Protein AF-A0A1B3EDR4-F1 (afdb_monomer_lite)

Structure (mmCIF, N/CA/C/O backbone):
data_AF-A0A1B3EDR4-F1
#
_entry.id   AF-A0A1B3EDR4-F1
#
loop_
_atom_site.group_PDB
_atom_site.id
_atom_site.type_symbol
_atom_site.label_atom_id
_atom_site.label_alt_id
_atom_site.label_comp_id
_atom_site.label_asym_id
_atom_site.label_entity_id
_atom_site.label_seq_id
_atom_site.pdbx_PDB_ins_code
_atom_site.Cartn_x
_atom_site.Cartn_y
_atom_site.Cartn_z
_atom_site.occupancy
_atom_site.B_iso_or_equiv
_atom_site.auth_seq_id
_atom_site.auth_comp_id
_atom_site.auth_asym_id
_atom_site.auth_atom_id
_atom_site.pdbx_PDB_model_num
ATOM 1 N N . MET A 1 1 ? 3.886 -12.703 -23.788 1.00 47.97 1 MET A N 1
ATOM 2 C CA . MET A 1 1 ? 3.818 -11.247 -23.530 1.00 47.97 1 MET A CA 1
ATOM 3 C C . MET A 1 1 ? 5.158 -10.845 -22.929 1.00 47.97 1 MET A C 1
ATOM 5 O O . MET A 1 1 ? 5.610 -11.560 -22.045 1.00 47.97 1 MET A O 1
ATOM 9 N N . ARG A 1 2 ? 5.849 -9.834 -23.466 1.00 50.34 2 ARG A N 1
ATOM 10 C CA . ARG A 1 2 ? 7.185 -9.436 -22.989 1.00 50.34 2 ARG A CA 1
ATOM 11 C C . ARG A 1 2 ? 7.049 -8.424 -21.832 1.00 50.34 2 ARG A C 1
ATOM 13 O O . ARG A 1 2 ? 6.103 -7.638 -21.824 1.00 50.34 2 ARG A O 1
ATOM 20 N N . GLN A 1 3 ? 7.944 -8.493 -20.842 1.00 54.91 3 GLN A N 1
ATOM 21 C CA . GLN A 1 3 ? 7.916 -7.666 -19.619 1.00 54.91 3 GLN A CA 1
ATOM 22 C C . GLN A 1 3 ? 7.980 -6.157 -19.898 1.00 54.91 3 GLN A C 1
ATOM 24 O O . GLN A 1 3 ? 7.394 -5.382 -19.149 1.00 54.91 3 GLN A O 1
ATOM 29 N N . ASP A 1 4 ? 8.615 -5.749 -20.998 1.00 53.84 4 ASP A N 1
ATOM 30 C CA . ASP A 1 4 ? 8.663 -4.367 -21.496 1.00 53.84 4 ASP A CA 1
ATOM 31 C C . ASP A 1 4 ? 7.273 -3.819 -21.870 1.00 53.84 4 ASP A C 1
ATOM 33 O O . ASP A 1 4 ? 6.991 -2.640 -21.659 1.00 53.84 4 ASP A O 1
ATOM 37 N N . VAL A 1 5 ? 6.364 -4.676 -22.346 1.00 50.34 5 VAL A N 1
ATOM 38 C CA . VAL A 1 5 ? 4.979 -4.292 -22.664 1.00 50.34 5 VAL A CA 1
ATOM 39 C C . VAL A 1 5 ? 4.144 -4.111 -21.389 1.00 50.34 5 VAL A C 1
ATOM 41 O O . VAL A 1 5 ? 3.370 -3.163 -21.300 1.00 50.34 5 VAL A O 1
ATOM 44 N N . ALA A 1 6 ? 4.326 -4.964 -20.373 1.00 53.56 6 ALA A N 1
ATOM 45 C CA . ALA A 1 6 ? 3.637 -4.827 -19.081 1.00 53.56 6 ALA A CA 1
ATOM 46 C C . ALA A 1 6 ? 4.149 -3.612 -18.282 1.00 53.56 6 ALA A C 1
ATOM 48 O O . ALA A 1 6 ? 3.363 -2.869 -17.700 1.00 53.56 6 ALA A O 1
ATOM 49 N N . ALA A 1 7 ? 5.460 -3.367 -18.334 1.00 56.12 7 ALA A N 1
ATOM 50 C CA . ALA A 1 7 ? 6.131 -2.190 -17.792 1.00 56.12 7 ALA A CA 1
ATOM 51 C C . ALA A 1 7 ? 5.546 -0.875 -18.346 1.00 56.12 7 ALA A C 1
ATOM 53 O O . ALA A 1 7 ? 5.198 0.023 -17.579 1.00 56.12 7 ALA A O 1
ATOM 54 N N . GLY A 1 8 ? 5.362 -0.781 -19.668 1.00 52.00 8 GLY A N 1
ATOM 55 C CA . GLY A 1 8 ? 4.768 0.394 -20.316 1.00 52.00 8 GLY A CA 1
ATOM 56 C C . GLY A 1 8 ? 3.277 0.606 -20.020 1.00 52.00 8 GLY A C 1
ATOM 57 O O . GLY A 1 8 ? 2.842 1.749 -19.924 1.00 52.00 8 GLY A O 1
ATOM 58 N N . VAL A 1 9 ? 2.504 -0.471 -19.839 1.00 50.19 9 VAL A N 1
ATOM 59 C CA . VAL A 1 9 ? 1.049 -0.414 -19.578 1.00 50.19 9 VAL A CA 1
ATOM 60 C C . VAL A 1 9 ? 0.727 -0.098 -18.110 1.00 50.19 9 VAL A C 1
ATOM 62 O O . VAL A 1 9 ? -0.262 0.572 -17.839 1.00 50.19 9 VAL A O 1
ATOM 65 N N . ILE A 1 10 ? 1.587 -0.512 -17.172 1.00 59.47 10 ILE A N 1
ATOM 66 C CA . ILE A 1 10 ? 1.432 -0.272 -15.722 1.00 59.47 10 ILE A CA 1
ATOM 67 C C . ILE A 1 10 ? 2.182 1.003 -15.272 1.00 59.47 10 ILE A C 1
ATOM 69 O O . ILE A 1 10 ? 1.913 1.549 -14.203 1.00 59.47 10 ILE A O 1
ATOM 73 N N . GLY A 1 11 ? 3.104 1.515 -16.099 1.00 61.00 11 GLY A N 1
ATOM 74 C CA . GLY A 1 11 ? 3.866 2.743 -15.839 1.00 61.00 11 GLY A CA 1
ATOM 75 C C . GLY A 1 11 ? 5.142 2.535 -15.015 1.00 61.00 11 GLY A C 1
ATOM 76 O O . GLY A 1 11 ? 5.547 3.418 -14.262 1.00 61.00 11 GLY A O 1
ATOM 77 N N . VAL A 1 12 ? 5.785 1.370 -15.131 1.00 65.19 12 VAL A N 1
ATOM 78 C CA . VAL A 1 12 ? 6.900 0.948 -14.268 1.00 65.19 12 VAL A CA 1
ATOM 79 C C . VAL A 1 12 ? 8.097 0.520 -15.102 1.00 65.19 12 VAL A C 1
ATOM 81 O O . VAL A 1 12 ? 7.933 -0.176 -16.089 1.00 65.19 12 VAL A O 1
ATOM 84 N N . SER A 1 13 ? 9.318 0.901 -14.721 1.00 68.81 13 SER A N 1
ATOM 85 C CA . SER A 1 13 ? 10.522 0.535 -15.490 1.00 68.81 13 SER A CA 1
ATOM 86 C C . SER A 1 13 ? 10.932 -0.939 -15.317 1.00 68.81 13 SER A C 1
ATOM 88 O O . SER A 1 13 ? 10.786 -1.510 -14.238 1.00 68.81 13 SER A O 1
ATOM 90 N N . GLU A 1 14 ? 11.554 -1.533 -16.337 1.00 71.62 14 GLU A N 1
ATOM 91 C CA . GLU A 1 14 ? 12.131 -2.891 -16.285 1.00 71.62 14 GLU A CA 1
ATOM 92 C C . GLU A 1 14 ? 13.169 -3.049 -15.155 1.00 71.62 14 GLU A C 1
ATOM 94 O O . GLU A 1 14 ? 13.197 -4.054 -14.448 1.00 71.62 14 GLU A O 1
ATOM 99 N N . ASN A 1 15 ? 13.963 -2.003 -14.898 1.00 7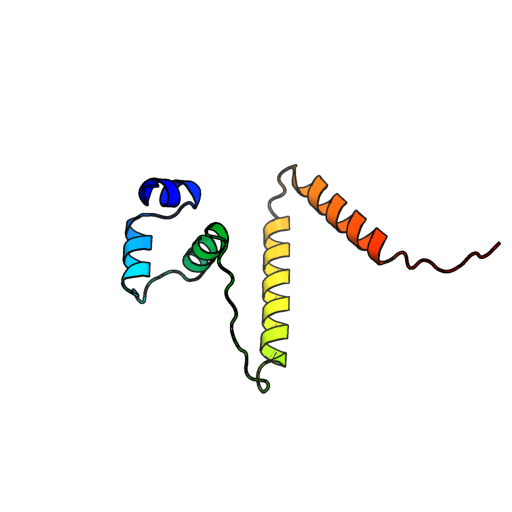1.94 15 ASN A N 1
ATOM 100 C CA . ASN A 1 15 ? 14.933 -1.969 -13.800 1.00 71.94 15 ASN A CA 1
ATOM 101 C C . ASN A 1 15 ? 14.266 -2.064 -12.415 1.00 71.94 15 ASN A C 1
ATOM 103 O O . ASN A 1 15 ? 14.865 -2.566 -11.467 1.00 71.94 15 ASN A O 1
ATOM 107 N N . PHE A 1 16 ? 13.026 -1.585 -12.278 1.00 77.81 16 PHE A N 1
ATOM 108 C CA . PHE A 1 16 ? 12.254 -1.756 -11.050 1.00 77.81 16 PHE A CA 1
ATOM 109 C C . PHE A 1 16 ? 11.772 -3.201 -10.895 1.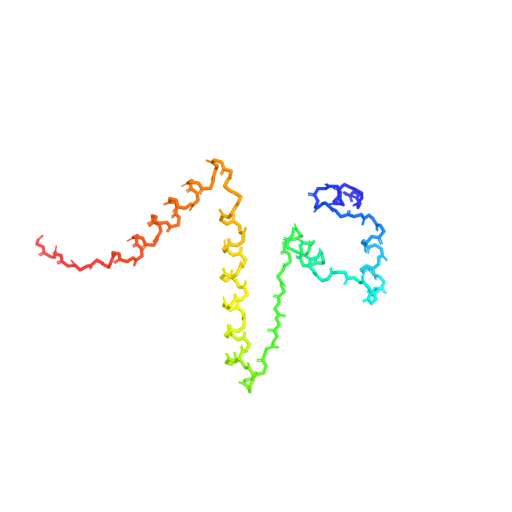00 77.81 16 PHE A C 1
ATOM 111 O O . PHE A 1 16 ? 11.985 -3.784 -9.835 1.00 77.81 16 PHE A O 1
ATOM 118 N N . LEU A 1 17 ? 11.207 -3.809 -11.944 1.00 74.12 17 LEU A N 1
ATOM 119 C CA . LEU A 1 17 ? 10.781 -5.215 -11.902 1.00 74.12 17 LEU A CA 1
ATOM 120 C C . LEU A 1 17 ? 11.957 -6.144 -11.571 1.00 74.12 17 LEU A C 1
ATOM 122 O O . LEU A 1 17 ? 11.852 -6.970 -10.668 1.00 74.12 17 LEU A O 1
ATOM 126 N N . GLY A 1 18 ? 13.127 -5.908 -12.172 1.00 79.25 18 GLY A N 1
ATOM 127 C CA . GLY A 1 18 ? 14.347 -6.654 -11.853 1.00 79.25 18 GLY A CA 1
ATOM 128 C C . GLY A 1 18 ? 14.891 -6.433 -10.431 1.00 79.25 18 GLY A C 1
ATOM 129 O O . GLY A 1 18 ? 15.716 -7.224 -9.969 1.00 79.25 18 GLY A O 1
ATOM 130 N N . LYS A 1 19 ? 14.471 -5.376 -9.719 1.00 80.69 19 LYS A N 1
ATOM 131 C CA . LYS A 1 19 ? 14.755 -5.192 -8.282 1.00 80.69 19 LYS A CA 1
ATOM 132 C C . LYS A 1 19 ? 13.740 -5.924 -7.410 1.00 80.69 19 LYS A C 1
ATOM 134 O O . LYS A 1 19 ? 14.141 -6.508 -6.408 1.00 80.69 19 LYS A O 1
ATOM 139 N N . VAL A 1 20 ? 12.466 -5.919 -7.799 1.00 79.56 20 VAL A N 1
ATOM 140 C CA . VAL A 1 20 ? 11.399 -6.663 -7.112 1.00 79.56 20 VAL A CA 1
ATOM 141 C C . VAL A 1 20 ? 11.689 -8.164 -7.138 1.00 79.56 20 VAL A C 1
ATOM 143 O O . VAL A 1 20 ? 11.686 -8.795 -6.087 1.00 79.56 20 VAL A O 1
ATOM 146 N N . GLU A 1 21 ? 12.036 -8.720 -8.302 1.00 78.81 21 GLU A N 1
ATOM 147 C CA . GLU A 1 21 ? 12.334 -10.154 -8.467 1.00 78.81 21 GLU A CA 1
ATOM 148 C C . GLU A 1 21 ? 13.527 -10.632 -7.625 1.00 78.81 21 GLU A C 1
ATOM 150 O O . GLU A 1 21 ? 13.582 -11.790 -7.220 1.00 78.81 21 GLU A O 1
ATOM 155 N N . ARG A 1 22 ? 14.482 -9.740 -7.340 1.00 83.06 22 ARG A N 1
ATOM 156 C CA . ARG A 1 22 ? 15.671 -10.036 -6.525 1.00 83.06 22 ARG A CA 1
ATOM 157 C C . ARG A 1 22 ? 15.491 -9.717 -5.038 1.00 83.06 22 ARG A C 1
ATOM 159 O O . ARG A 1 22 ? 16.439 -9.890 -4.280 1.00 83.06 22 ARG A O 1
ATOM 166 N N . GLY A 1 23 ? 14.321 -9.224 -4.623 1.00 75.50 23 GLY A N 1
ATOM 167 C CA . GLY A 1 23 ? 14.056 -8.840 -3.234 1.00 75.50 23 GLY A CA 1
ATOM 168 C C . GLY A 1 23 ? 14.818 -7.593 -2.772 1.00 75.50 23 GLY A C 1
ATOM 169 O O . GLY A 1 23 ? 15.2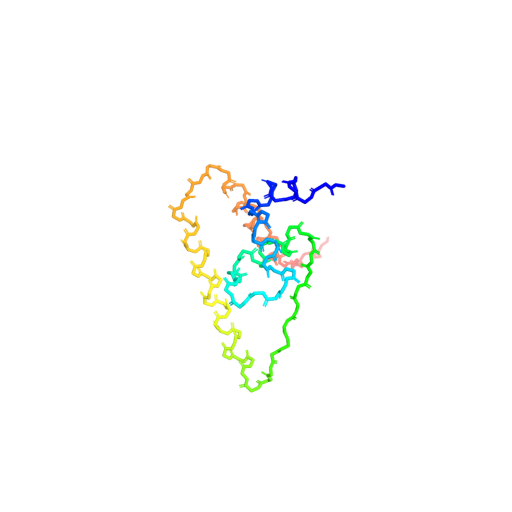24 -7.512 -1.618 1.00 75.50 23 GLY A O 1
ATOM 170 N N . GLY A 1 24 ? 15.060 -6.625 -3.661 1.00 79.50 24 GLY A N 1
ATOM 171 C CA . GLY A 1 24 ? 15.802 -5.412 -3.317 1.00 79.50 24 GLY A CA 1
ATOM 172 C C . GLY A 1 24 ? 15.123 -4.582 -2.218 1.00 79.50 24 GLY A C 1
ATOM 173 O O . GLY A 1 24 ? 13.964 -4.199 -2.343 1.00 79.50 24 GLY A O 1
ATOM 174 N N . GLU A 1 25 ? 15.874 -4.212 -1.181 1.00 73.56 25 GLU A N 1
ATOM 175 C CA . GLU A 1 25 ? 15.371 -3.483 0.001 1.00 73.56 25 GLU A CA 1
ATOM 176 C C . GLU A 1 25 ? 14.860 -2.059 -0.302 1.00 73.56 25 GLU A C 1
ATOM 178 O O . GLU A 1 25 ? 14.137 -1.460 0.489 1.00 73.56 25 GLU A O 1
ATOM 183 N N . THR A 1 26 ? 15.220 -1.503 -1.463 1.00 78.56 26 THR A N 1
ATOM 184 C CA . THR A 1 26 ? 14.884 -0.126 -1.879 1.00 78.56 26 THR A CA 1
ATOM 185 C C . THR A 1 26 ? 13.641 -0.038 -2.768 1.00 78.56 26 THR A C 1
ATOM 187 O O . THR A 1 26 ? 13.385 0.995 -3.393 1.00 78.56 26 THR A O 1
ATOM 190 N N . VAL A 1 27 ? 12.869 -1.120 -2.869 1.00 81.56 27 VAL A N 1
ATOM 191 C CA . VAL A 1 27 ? 11.630 -1.138 -3.649 1.00 81.56 27 VAL A CA 1
ATOM 192 C C . VAL A 1 27 ? 10.596 -0.216 -2.999 1.00 81.56 27 VAL A C 1
ATOM 194 O O . VAL A 1 27 ? 10.261 -0.339 -1.823 1.00 81.56 27 VAL A O 1
ATOM 197 N N . GLN A 1 28 ? 10.057 0.715 -3.787 1.00 81.50 28 GLN A N 1
ATOM 198 C CA . GLN A 1 28 ? 8.940 1.544 -3.347 1.00 81.50 28 GLN A CA 1
ATOM 199 C C . GLN A 1 28 ? 7.668 0.698 -3.252 1.00 81.50 28 GLN A C 1
ATOM 201 O O . GLN A 1 28 ? 7.115 0.271 -4.266 1.00 81.50 28 GLN A O 1
ATOM 206 N N . TRP A 1 29 ? 7.177 0.513 -2.028 1.00 81.19 29 TRP A N 1
ATOM 207 C CA . TRP A 1 29 ? 5.972 -0.262 -1.729 1.00 81.19 29 TRP A CA 1
ATOM 208 C C . TRP A 1 29 ? 4.731 0.204 -2.494 1.00 81.19 29 TRP A C 1
ATOM 210 O O . TRP A 1 29 ? 3.962 -0.627 -2.963 1.00 81.19 29 TRP A O 1
ATOM 220 N N . GLY A 1 30 ? 4.558 1.517 -2.685 1.00 81.12 30 GLY A N 1
ATOM 221 C CA . GLY A 1 30 ? 3.427 2.048 -3.455 1.00 81.12 30 GLY A CA 1
ATOM 222 C C . GLY A 1 30 ? 3.401 1.532 -4.896 1.00 81.12 30 GLY A C 1
ATOM 223 O O . GLY A 1 30 ? 2.359 1.104 -5.384 1.00 81.12 30 GLY A O 1
ATOM 224 N N . LEU A 1 31 ? 4.566 1.489 -5.545 1.00 79.31 31 LEU A N 1
ATOM 225 C CA . LEU A 1 31 ? 4.705 1.016 -6.920 1.00 79.31 31 LEU A CA 1
ATOM 226 C C . LEU A 1 31 ? 4.591 -0.509 -7.013 1.00 79.31 31 LEU A C 1
ATOM 228 O O . LEU A 1 31 ? 4.000 -1.033 -7.952 1.00 79.31 31 LEU A O 1
ATOM 232 N N . LEU A 1 32 ? 5.094 -1.223 -6.004 1.00 82.50 32 LEU A N 1
ATOM 233 C CA . LEU A 1 32 ? 4.917 -2.668 -5.880 1.00 82.50 32 LEU A CA 1
ATOM 234 C C . LEU A 1 32 ? 3.430 -3.038 -5.787 1.00 82.50 32 LEU A C 1
ATOM 236 O O . LEU A 1 32 ? 2.958 -3.870 -6.557 1.00 82.50 32 LEU A O 1
ATOM 240 N N . PHE A 1 33 ? 2.675 -2.392 -4.895 1.00 83.38 33 PHE A N 1
ATOM 241 C CA . PHE A 1 33 ? 1.248 -2.670 -4.741 1.00 83.38 33 PHE A CA 1
ATOM 242 C C . PHE A 1 33 ? 0.427 -2.258 -5.965 1.00 83.38 33 PHE A C 1
ATOM 244 O O . PHE A 1 33 ? -0.563 -2.918 -6.272 1.00 83.38 33 PHE A O 1
ATOM 251 N N . GLN A 1 34 ? 0.827 -1.213 -6.693 1.00 80.56 34 GLN A N 1
ATOM 252 C CA . GLN A 1 34 ? 0.216 -0.877 -7.980 1.00 80.56 34 GLN A CA 1
ATOM 253 C C . GLN A 1 34 ? 0.412 -2.007 -9.001 1.00 80.56 34 GLN A C 1
ATOM 255 O O . GLN A 1 34 ? -0.562 -2.471 -9.585 1.00 80.56 34 GLN A O 1
ATOM 260 N N . VAL A 1 35 ? 1.639 -2.519 -9.157 1.00 80.69 35 VAL A N 1
ATOM 261 C CA . VAL A 1 35 ? 1.917 -3.660 -10.050 1.00 80.69 35 VAL A CA 1
ATOM 262 C C . VAL A 1 35 ? 1.094 -4.883 -9.665 1.00 80.69 35 VAL A C 1
ATOM 264 O O . VAL A 1 35 ? 0.501 -5.525 -10.528 1.00 80.69 35 VAL A O 1
ATOM 267 N N . MET A 1 36 ? 1.033 -5.210 -8.374 1.00 83.25 36 MET A N 1
ATOM 268 C CA . MET A 1 36 ? 0.266 -6.364 -7.905 1.00 83.25 36 MET A CA 1
ATOM 269 C C . MET A 1 36 ? -1.227 -6.234 -8.233 1.00 83.25 36 MET A C 1
ATOM 271 O O . MET A 1 36 ? -1.835 -7.215 -8.656 1.00 83.25 36 MET A O 1
ATOM 275 N N . GLN A 1 37 ? -1.802 -5.035 -8.098 1.00 81.56 37 GLN A N 1
ATOM 276 C CA . GLN A 1 37 ? -3.200 -4.770 -8.453 1.00 81.56 37 GLN A CA 1
ATOM 277 C C . GLN A 1 37 ? -3.458 -4.922 -9.957 1.00 81.56 37 GLN A C 1
ATOM 279 O O . GLN A 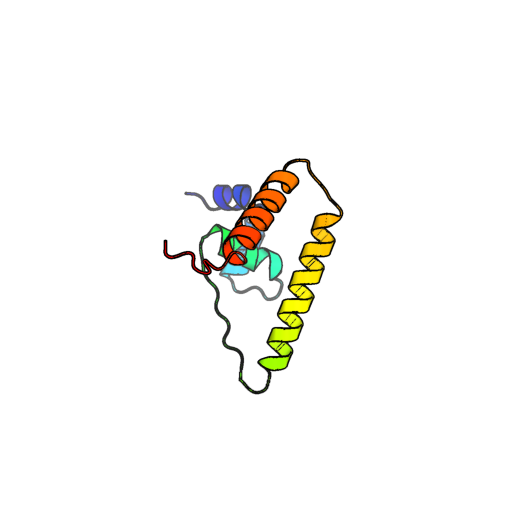1 37 ? -4.414 -5.596 -10.330 1.00 81.56 37 GLN A O 1
ATOM 284 N N . GLU A 1 38 ? -2.591 -4.377 -10.814 1.00 80.12 38 GLU A N 1
ATOM 285 C CA . GLU A 1 38 ? -2.727 -4.498 -12.277 1.00 80.12 38 GLU A CA 1
ATOM 286 C C . GLU A 1 38 ? -2.580 -5.945 -12.772 1.00 80.12 38 GLU A C 1
ATOM 288 O O . GLU A 1 38 ? -3.172 -6.340 -13.775 1.00 80.12 38 GLU A O 1
ATOM 293 N N . LEU A 1 39 ? -1.836 -6.778 -12.041 1.00 82.69 39 LEU A N 1
ATOM 294 C CA . LEU A 1 39 ? -1.749 -8.219 -12.295 1.00 82.69 39 LEU A CA 1
ATOM 295 C C . LEU A 1 39 ? -2.962 -9.006 -11.767 1.00 82.69 39 LEU A C 1
ATOM 297 O O . LEU A 1 39 ? -3.029 -10.222 -11.949 1.00 82.69 39 LEU A O 1
ATOM 301 N N . GLY A 1 40 ? -3.910 -8.345 -11.099 1.00 81.31 40 GLY A N 1
ATOM 302 C CA . GLY A 1 40 ? -5.076 -8.982 -10.487 1.00 81.31 40 GLY A CA 1
ATOM 303 C C . GLY A 1 40 ? -4.754 -9.774 -9.217 1.00 81.31 40 GLY A C 1
ATOM 304 O O . GLY A 1 40 ? -5.541 -10.633 -8.811 1.00 81.31 40 GLY A O 1
ATOM 305 N N . LEU A 1 41 ? -3.607 -9.516 -8.581 1.00 85.06 41 LEU A N 1
ATOM 306 C CA . LEU A 1 41 ? -3.210 -10.179 -7.342 1.00 85.06 41 LEU A CA 1
ATOM 307 C C . LEU A 1 41 ? -3.914 -9.541 -6.142 1.00 85.06 41 LEU A C 1
ATOM 309 O O . LEU A 1 41 ? -4.001 -8.320 -6.014 1.00 85.06 41 LEU A O 1
ATOM 313 N N . LYS A 1 42 ? -4.374 -10.386 -5.217 1.00 85.00 42 LYS A N 1
ATOM 314 C CA . LYS A 1 42 ? -4.934 -9.960 -3.931 1.00 85.00 42 LYS A CA 1
ATOM 315 C C . LYS A 1 42 ? -3.895 -10.159 -2.839 1.00 85.00 42 LYS A C 1
ATOM 317 O O . LYS A 1 42 ? -3.360 -11.255 -2.695 1.00 85.00 42 LYS A O 1
ATOM 322 N N . VAL A 1 43 ? -3.638 -9.110 -2.063 1.00 84.19 43 VAL A N 1
ATOM 323 C CA . VAL A 1 43 ? -2.736 -9.152 -0.908 1.00 84.19 43 VAL A CA 1
ATOM 324 C C . VAL A 1 43 ? -3.568 -9.075 0.360 1.00 84.19 43 VAL A C 1
ATOM 326 O O . VAL A 1 43 ? -4.337 -8.134 0.542 1.00 84.19 43 VAL A O 1
ATOM 329 N N . SER A 1 44 ? -3.409 -10.064 1.231 1.00 86.12 44 SER A N 1
ATOM 330 C CA . SER A 1 44 ? -3.970 -10.064 2.580 1.00 86.12 44 SER A CA 1
ATOM 331 C C . SER A 1 44 ? -2.840 -9.970 3.593 1.00 86.12 44 SER A C 1
ATOM 333 O O . SER A 1 44 ? -1.830 -10.659 3.456 1.00 86.12 44 SER A O 1
ATOM 335 N N . VAL A 1 45 ? -3.026 -9.140 4.612 1.00 86.94 45 VAL A N 1
ATOM 336 C CA . VAL A 1 45 ? -2.109 -9.030 5.746 1.00 86.94 45 VAL A CA 1
ATOM 337 C C . VAL A 1 45 ? -2.887 -9.405 6.991 1.00 86.94 45 VAL A C 1
ATOM 339 O O . VAL A 1 45 ? -3.976 -8.880 7.224 1.00 86.94 45 VAL A O 1
ATOM 342 N N . GLU A 1 46 ? -2.338 -10.334 7.758 1.00 90.62 46 GLU A N 1
ATOM 343 C CA . GLU A 1 46 ? -2.887 -10.700 9.053 1.00 90.62 46 GLU A CA 1
ATOM 344 C C . GLU A 1 46 ? -2.475 -9.650 10.084 1.00 90.62 46 GLU A C 1
ATOM 346 O O . GLU A 1 46 ? -1.315 -9.235 10.144 1.00 90.62 46 GLU A O 1
ATOM 351 N N . VAL A 1 47 ? -3.450 -9.181 10.856 1.00 91.38 47 VAL A N 1
ATOM 352 C CA . VAL A 1 47 ? -3.248 -8.154 11.874 1.00 91.38 47 VAL A CA 1
ATOM 353 C C . VAL A 1 47 ? -3.579 -8.776 13.228 1.00 91.38 47 VAL A C 1
ATOM 355 O O . VAL A 1 47 ? -4.711 -9.227 13.393 1.00 91.38 47 VAL A O 1
ATOM 358 N N . PRO A 1 48 ? -2.634 -8.794 14.183 1.00 92.50 48 PRO A N 1
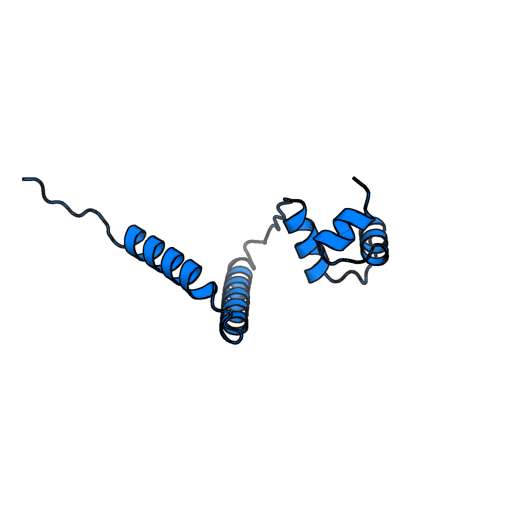ATOM 359 C CA . PRO A 1 48 ? -2.888 -9.278 15.535 1.00 92.50 48 PRO A CA 1
ATOM 360 C C . PRO A 1 48 ? -3.999 -8.490 16.240 1.00 92.50 48 PRO A C 1
ATOM 362 O O . PRO A 1 48 ? -4.111 -7.268 16.076 1.00 92.50 48 PRO A O 1
ATOM 365 N N . ASP A 1 49 ? -4.798 -9.182 17.052 1.00 91.88 49 ASP A N 1
ATOM 366 C CA . ASP A 1 49 ? -5.971 -8.612 17.724 1.00 91.88 49 ASP A CA 1
ATOM 367 C C . ASP A 1 49 ? -5.607 -7.443 18.652 1.00 91.88 49 ASP A C 1
ATOM 369 O O . ASP A 1 49 ? -6.376 -6.488 18.780 1.00 91.88 49 ASP A O 1
ATOM 373 N N . GLU A 1 50 ? -4.407 -7.463 19.241 1.00 94.25 50 GLU A N 1
ATOM 374 C CA . GLU A 1 50 ? -3.926 -6.432 20.167 1.00 94.25 50 GLU A CA 1
ATOM 375 C C . GLU A 1 50 ? -3.812 -5.059 19.494 1.00 94.25 50 GLU A C 1
ATOM 377 O O . GLU A 1 50 ? -3.984 -4.028 20.146 1.00 94.25 50 GLU A O 1
ATOM 382 N N . ILE A 1 51 ? -3.543 -5.043 18.185 1.00 93.38 51 ILE A N 1
ATOM 383 C CA . ILE A 1 51 ? -3.356 -3.820 17.395 1.00 93.38 51 ILE A CA 1
ATOM 384 C C . ILE A 1 51 ? -4.466 -3.602 16.362 1.00 93.38 51 ILE A C 1
ATOM 386 O O . ILE A 1 51 ? -4.500 -2.552 15.718 1.00 93.38 51 ILE A O 1
ATOM 390 N N . ALA A 1 52 ? -5.393 -4.550 16.200 1.00 89.25 52 ALA A N 1
ATOM 391 C CA . ALA A 1 52 ? -6.425 -4.513 15.165 1.00 89.25 52 ALA A CA 1
ATOM 392 C C . ALA A 1 52 ? -7.280 -3.235 15.221 1.00 89.25 52 ALA A C 1
ATOM 394 O O . ALA A 1 52 ? -7.596 -2.642 14.185 1.00 89.25 52 ALA A O 1
ATOM 395 N N . GLY A 1 53 ? -7.615 -2.768 16.430 1.00 90.12 53 GLY A N 1
ATOM 396 C CA . GLY A 1 53 ? -8.371 -1.530 16.629 1.00 90.12 53 GLY A CA 1
ATOM 397 C C . GLY A 1 53 ? -7.628 -0.288 16.125 1.00 90.12 53 GLY A C 1
ATOM 398 O O . GLY A 1 53 ? -8.203 0.534 15.404 1.00 90.12 53 GLY A O 1
ATOM 399 N N . GLU A 1 54 ? -6.341 -0.171 16.455 1.00 90.88 54 GLU A N 1
ATOM 400 C CA . GLU A 1 54 ? -5.501 0.944 16.014 1.00 90.88 54 GLU A CA 1
ATOM 401 C C . GLU A 1 54 ? -5.238 0.879 14.506 1.00 90.88 54 GLU A C 1
ATOM 403 O O . GLU A 1 54 ? -5.425 1.875 13.802 1.00 90.88 54 GLU A O 1
ATOM 408 N N . ALA A 1 55 ? -4.891 -0.302 13.991 1.00 88.25 55 ALA A N 1
ATOM 409 C CA . ALA A 1 55 ? -4.663 -0.535 12.570 1.00 88.25 55 ALA A CA 1
ATOM 410 C C . ALA A 1 55 ? -5.893 -0.146 11.737 1.00 88.25 55 ALA A C 1
ATOM 412 O O . ALA A 1 55 ? -5.778 0.597 10.760 1.00 88.25 55 ALA A O 1
ATOM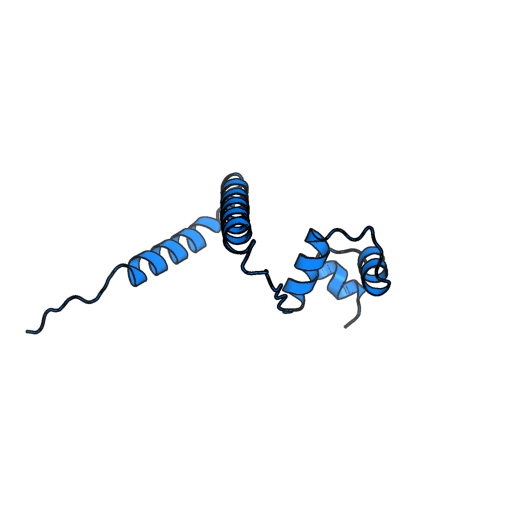 413 N N . LYS A 1 56 ? -7.096 -0.553 12.165 1.00 88.75 56 LYS A N 1
ATOM 414 C CA . LYS A 1 56 ? -8.354 -0.183 11.503 1.00 88.75 56 LYS A CA 1
ATOM 415 C C . LYS A 1 56 ? -8.558 1.332 11.473 1.00 88.75 56 LYS A C 1
ATOM 417 O O . LYS A 1 56 ? -8.910 1.885 10.430 1.00 88.75 56 LYS A O 1
ATOM 422 N N . ALA A 1 57 ? -8.318 2.016 12.591 1.00 89.81 57 ALA A N 1
ATOM 423 C CA . ALA A 1 57 ? -8.446 3.468 12.659 1.00 89.81 57 ALA A CA 1
ATOM 424 C C . ALA A 1 57 ? -7.444 4.178 11.731 1.00 89.81 57 ALA A C 1
ATOM 426 O O . ALA A 1 57 ? -7.809 5.149 11.062 1.00 89.81 57 ALA A O 1
ATOM 427 N N . GLN A 1 58 ? -6.202 3.693 11.653 1.00 87.81 58 GLN A N 1
ATOM 428 C CA . GLN A 1 58 ? -5.186 4.243 10.753 1.00 87.81 58 GLN A CA 1
ATOM 429 C C . GLN A 1 58 ? -5.543 4.027 9.276 1.00 87.81 58 GLN A C 1
ATOM 431 O O . GLN A 1 58 ? -5.422 4.967 8.489 1.00 87.81 58 GLN A O 1
ATOM 436 N N . ILE A 1 59 ? -6.057 2.847 8.910 1.00 88.75 59 ILE A N 1
ATOM 437 C CA . ILE A 1 59 ? -6.514 2.543 7.544 1.00 88.75 59 ILE A CA 1
ATOM 438 C C . ILE A 1 59 ? -7.624 3.510 7.118 1.00 88.75 59 ILE A C 1
ATOM 440 O O . ILE A 1 59 ? -7.524 4.130 6.060 1.00 88.75 59 ILE A O 1
ATOM 444 N N . VAL A 1 60 ? -8.646 3.711 7.960 1.00 87.94 60 VAL A N 1
ATOM 445 C CA . VAL A 1 60 ? -9.755 4.638 7.664 1.00 87.94 60 VAL A CA 1
ATOM 446 C C . VAL A 1 60 ? -9.246 6.072 7.483 1.00 87.94 60 VAL A C 1
ATOM 448 O O . VAL A 1 60 ? -9.637 6.761 6.540 1.00 87.94 60 VAL A O 1
ATOM 451 N N . ARG A 1 61 ? -8.330 6.527 8.349 1.00 89.00 61 ARG A N 1
ATOM 452 C CA . ARG A 1 61 ? -7.724 7.866 8.235 1.00 89.00 61 ARG A CA 1
ATOM 453 C C . ARG A 1 61 ? -6.929 8.027 6.940 1.00 89.00 61 ARG A C 1
ATOM 455 O O . ARG A 1 61 ? -7.057 9.056 6.276 1.00 89.00 61 ARG A O 1
ATOM 462 N N . ALA A 1 62 ? -6.115 7.034 6.586 1.00 84.12 62 ALA A N 1
ATOM 463 C CA . ALA A 1 62 ? -5.316 7.053 5.365 1.00 84.12 62 ALA A CA 1
ATOM 464 C C . ALA A 1 62 ? -6.204 7.090 4.112 1.00 84.12 62 ALA A C 1
ATOM 466 O O . ALA A 1 62 ? -5.946 7.881 3.203 1.00 84.12 62 ALA A O 1
ATOM 467 N N . PHE A 1 63 ? -7.287 6.309 4.104 1.00 81.56 63 PHE A N 1
ATOM 468 C CA . PHE A 1 63 ? -8.236 6.261 2.995 1.00 81.56 63 PHE A CA 1
ATOM 469 C C . PHE A 1 63 ? -8.953 7.604 2.791 1.00 81.56 63 PHE A C 1
ATOM 471 O O . PHE A 1 63 ? -8.948 8.156 1.690 1.00 81.56 63 PHE A O 1
ATOM 478 N N . ASN A 1 64 ? -9.473 8.200 3.869 1.00 80.94 64 ASN A N 1
ATOM 479 C CA . ASN A 1 64 ? -10.148 9.500 3.808 1.00 80.94 64 ASN A CA 1
ATOM 480 C C . ASN A 1 64 ? -9.205 10.629 3.358 1.00 80.94 64 ASN A C 1
ATOM 482 O O . ASN A 1 64 ? -9.612 11.531 2.625 1.00 80.94 64 ASN A O 1
ATOM 486 N N . LYS A 1 65 ? -7.925 10.571 3.751 1.00 81.00 65 LYS A N 1
ATOM 487 C CA . LYS A 1 65 ? -6.902 11.522 3.292 1.00 81.00 65 LYS A CA 1
ATOM 488 C C . LYS A 1 65 ? -6.642 11.403 1.786 1.00 81.00 65 LYS A C 1
ATOM 490 O O . LYS A 1 65 ? -6.497 12.426 1.120 1.00 81.00 65 LYS A O 1
ATOM 495 N N . ALA A 1 66 ? -6.583 10.182 1.253 1.00 73.56 66 ALA A N 1
ATOM 496 C CA . ALA A 1 66 ? -6.391 9.948 -0.178 1.00 73.56 66 ALA A CA 1
ATOM 497 C C . ALA A 1 66 ? -7.593 10.439 -1.006 1.00 73.56 66 ALA A C 1
ATOM 499 O O . ALA A 1 66 ? -7.399 11.105 -2.023 1.00 73.56 66 ALA A O 1
ATOM 500 N N . ALA A 1 67 ? -8.821 10.203 -0.530 1.00 68.69 67 ALA A N 1
ATOM 501 C CA . ALA A 1 67 ? -10.040 10.710 -1.163 1.00 68.69 67 ALA A CA 1
ATOM 502 C C . ALA A 1 67 ? -10.073 12.251 -1.210 1.00 68.69 67 ALA A C 1
ATOM 504 O O . ALA A 1 67 ? -10.341 12.842 -2.257 1.00 68.69 67 ALA A O 1
ATOM 505 N N . ALA A 1 68 ? -9.700 12.916 -0.111 1.00 70.31 68 ALA A N 1
ATOM 506 C CA . ALA A 1 68 ? -9.616 14.376 -0.062 1.00 70.31 68 ALA A CA 1
ATOM 507 C C . ALA A 1 68 ? -8.535 14.950 -1.001 1.00 70.31 68 ALA A C 1
ATOM 509 O O . ALA A 1 68 ? -8.729 16.005 -1.601 1.00 70.31 68 ALA A O 1
ATOM 510 N N . ALA A 1 69 ? -7.407 14.251 -1.171 1.00 64.31 69 ALA A N 1
ATOM 511 C CA . ALA A 1 69 ? -6.345 14.662 -2.091 1.00 64.31 69 ALA A CA 1
ATOM 512 C C . ALA A 1 69 ? -6.738 14.506 -3.574 1.00 64.31 69 ALA A C 1
ATOM 514 O O . ALA A 1 69 ? -6.279 15.287 -4.409 1.00 64.31 69 ALA A O 1
ATOM 515 N N . HIS A 1 70 ? -7.595 13.532 -3.902 1.00 50.44 70 HIS A N 1
ATOM 516 C CA . HIS A 1 70 ? -8.109 13.322 -5.260 1.00 50.44 70 HIS A CA 1
ATOM 517 C C . HIS A 1 70 ? -9.248 14.276 -5.649 1.00 50.44 70 HIS A C 1
ATOM 519 O O . HIS A 1 70 ? -9.368 14.611 -6.824 1.00 50.44 70 HIS A O 1
ATOM 525 N N . SER A 1 71 ? -10.016 14.795 -4.686 1.00 52.34 71 SER A N 1
ATOM 526 C CA . SER A 1 71 ? -11.041 15.828 -4.923 1.00 52.34 71 SER A CA 1
ATOM 527 C C . SER A 1 71 ? -10.457 17.170 -5.413 1.00 52.34 71 SER A C 1
ATOM 529 O O . SER A 1 71 ? -11.107 17.898 -6.159 1.00 52.34 71 SER A O 1
ATOM 531 N N . GLY A 1 72 ? -9.198 17.482 -5.077 1.00 47.56 72 GLY A N 1
ATOM 532 C CA . GLY A 1 72 ? -8.516 18.717 -5.498 1.00 47.56 72 GLY A CA 1
ATOM 533 C C . GLY A 1 72 ? -8.057 18.771 -6.965 1.00 47.56 72 GLY A C 1
ATOM 534 O O . GLY A 1 72 ? -7.546 19.801 -7.400 1.00 47.56 72 GLY A O 1
ATOM 535 N N . LYS A 1 73 ? -8.213 17.686 -7.736 1.00 49.19 73 LYS A N 1
ATOM 536 C CA . LYS A 1 73 ? -7.950 17.629 -9.185 1.00 49.19 73 LYS A CA 1
ATOM 537 C C . LYS A 1 73 ? -9.188 17.079 -9.896 1.00 49.19 73 LYS A C 1
ATOM 539 O O . LYS A 1 73 ? -9.192 15.936 -10.343 1.00 49.19 73 LYS A O 1
ATOM 544 N N . SER A 1 74 ? -10.248 17.877 -9.983 1.00 42.16 74 SER A N 1
ATOM 545 C CA . SER A 1 74 ? -11.432 17.526 -10.767 1.00 42.16 74 SER A CA 1
ATOM 546 C C . SER A 1 74 ? -11.095 17.474 -12.264 1.00 42.16 74 SER A C 1
ATOM 548 O O . SER A 1 74 ? -10.690 18.464 -12.871 1.00 42.16 74 SER A O 1
ATOM 550 N N . ASN A 1 75 ? -11.258 16.292 -12.861 1.00 48.53 75 ASN A N 1
ATOM 551 C CA . ASN A 1 75 ? -11.392 16.107 -14.305 1.00 48.53 75 ASN A CA 1
ATOM 552 C C . ASN A 1 75 ? -12.877 15.779 -14.575 1.00 48.53 75 ASN A C 1
ATOM 554 O O . ASN A 1 75 ? -13.447 15.031 -13.780 1.00 48.53 75 ASN A O 1
ATOM 558 N N . PRO A 1 76 ? -13.516 16.257 -15.663 1.00 44.44 76 PRO A N 1
ATOM 559 C CA . PRO A 1 76 ? -14.981 16.247 -15.838 1.00 44.44 76 PRO A CA 1
ATOM 560 C C . PRO A 1 76 ? -15.677 14.871 -15.869 1.00 44.44 76 PRO A C 1
ATOM 562 O O . PRO A 1 76 ? -16.886 14.810 -16.051 1.00 44.44 76 PRO A O 1
ATOM 565 N N . GLY A 1 77 ? -14.935 13.767 -15.730 1.00 51.00 77 GLY A N 1
ATOM 566 C CA . GLY A 1 77 ? -15.470 12.404 -15.655 1.00 51.00 77 GLY A CA 1
ATOM 567 C C . GLY A 1 77 ? -15.712 11.878 -14.233 1.00 51.00 77 GLY A C 1
ATOM 568 O O . GLY A 1 77 ? -16.265 10.791 -14.097 1.00 51.00 77 GLY A O 1
ATOM 569 N N . SER A 1 78 ? -15.313 12.604 -13.176 1.00 56.81 78 SER A N 1
ATOM 570 C CA . SER A 1 78 ? -15.596 12.202 -11.783 1.00 56.81 78 SER A CA 1
ATOM 571 C C . SER A 1 78 ? -17.072 12.359 -11.412 1.00 56.81 78 SER A C 1
ATOM 573 O O . SER A 1 78 ? -17.574 11.583 -10.604 1.00 56.81 78 SER A O 1
ATOM 575 N N . ASP A 1 79 ? -17.782 13.280 -12.074 1.00 57.09 79 ASP A N 1
ATOM 576 C CA . ASP A 1 79 ? -19.211 13.530 -11.855 1.00 57.09 79 ASP A CA 1
ATOM 577 C C . ASP A 1 79 ? -20.072 12.275 -12.068 1.00 57.09 79 ASP A C 1
ATOM 579 O O . ASP A 1 79 ? -21.076 12.098 -11.381 1.00 57.09 79 ASP A O 1
ATOM 583 N N . ASP A 1 80 ? -19.695 11.381 -12.989 1.00 56.91 80 ASP A N 1
ATOM 584 C CA . ASP A 1 80 ? -20.452 10.150 -13.250 1.00 56.91 80 ASP A CA 1
ATOM 585 C C . ASP A 1 80 ? -20.207 9.068 -12.193 1.00 56.91 80 ASP A C 1
ATOM 587 O O . ASP A 1 80 ? -21.139 8.356 -11.819 1.00 56.91 80 ASP A O 1
ATOM 591 N N . LEU A 1 81 ? -18.989 8.966 -11.654 1.00 60.75 81 LEU A N 1
ATOM 592 C CA . LEU A 1 81 ? -18.690 8.026 -10.569 1.00 60.75 81 LEU A CA 1
ATOM 593 C C . LEU A 1 81 ? -19.281 8.500 -9.242 1.00 60.75 81 LEU A C 1
ATOM 595 O O . LEU A 1 81 ? -19.828 7.683 -8.503 1.00 60.75 81 LEU A O 1
ATOM 599 N N . ASP A 1 82 ? -19.260 9.807 -8.982 1.00 67.94 82 ASP A N 1
ATOM 600 C CA . ASP A 1 82 ? -19.904 10.399 -7.809 1.00 67.94 82 ASP A CA 1
ATOM 601 C C . ASP A 1 82 ? -21.432 10.248 -7.883 1.00 67.94 82 ASP A C 1
ATOM 603 O O . ASP A 1 82 ? -22.078 9.913 -6.888 1.00 67.94 82 ASP A O 1
ATOM 607 N N . ARG A 1 83 ? -22.028 10.380 -9.078 1.00 63.44 83 ARG A N 1
ATOM 608 C CA . ARG A 1 83 ? -23.451 10.068 -9.305 1.00 63.44 83 ARG A CA 1
ATOM 609 C C . ARG A 1 83 ? -23.768 8.589 -9.115 1.00 63.44 83 ARG A C 1
ATOM 611 O O . ARG A 1 83 ? -24.825 8.279 -8.569 1.00 63.44 83 ARG A O 1
ATOM 618 N N . LEU A 1 84 ? -22.889 7.685 -9.549 1.00 65.50 84 LEU A N 1
ATOM 619 C CA . LEU A 1 84 ? -23.070 6.242 -9.373 1.00 65.50 84 LEU A CA 1
ATOM 620 C C . LEU A 1 84 ? -22.956 5.832 -7.902 1.00 65.50 84 LEU A C 1
ATOM 622 O O . LEU A 1 84 ? -23.807 5.091 -7.418 1.00 65.50 84 LEU A O 1
ATOM 626 N N . LEU A 1 85 ? -21.970 6.355 -7.172 1.00 67.69 85 LEU A N 1
ATOM 627 C CA . LEU A 1 85 ? -21.830 6.141 -5.730 1.00 67.69 85 LEU A CA 1
ATOM 628 C C . LEU A 1 85 ? -23.036 6.693 -4.965 1.00 67.69 85 LEU A C 1
ATOM 630 O O . LEU A 1 85 ? -23.607 5.978 -4.145 1.00 67.69 85 LEU A O 1
ATOM 634 N N . PHE A 1 86 ? -23.501 7.897 -5.309 1.00 72.75 86 PHE A N 1
ATOM 635 C CA . PHE A 1 86 ? -24.708 8.480 -4.723 1.00 72.75 86 PHE A CA 1
ATOM 636 C C . PHE A 1 86 ? -25.975 7.669 -5.046 1.00 72.75 86 PHE A C 1
ATOM 638 O O . PHE A 1 86 ? -26.841 7.491 -4.189 1.00 72.75 86 PHE A O 1
ATOM 645 N N . ALA A 1 87 ? -26.098 7.141 -6.267 1.00 67.88 87 ALA A N 1
ATOM 646 C CA . ALA A 1 87 ? -27.220 6.290 -6.659 1.00 67.88 87 ALA A CA 1
ATOM 647 C C . ALA A 1 87 ? -27.217 4.945 -5.914 1.00 67.88 87 ALA A C 1
ATOM 649 O O . ALA A 1 87 ? -28.279 4.476 -5.498 1.00 67.88 87 ALA A O 1
ATOM 650 N N . ILE A 1 88 ? -26.039 4.352 -5.704 1.00 70.56 88 ILE A N 1
ATOM 651 C CA . ILE A 1 88 ? -25.866 3.117 -4.930 1.00 70.56 88 ILE A CA 1
ATOM 652 C C . ILE A 1 88 ? -26.198 3.366 -3.457 1.00 70.56 88 ILE A C 1
ATOM 654 O O . ILE A 1 88 ? -26.988 2.626 -2.880 1.00 70.56 88 ILE A O 1
ATOM 658 N N . GLU A 1 89 ? -25.672 4.433 -2.859 1.00 71.75 89 GLU A N 1
ATOM 659 C CA . GLU A 1 89 ? -25.930 4.786 -1.461 1.00 71.75 89 GLU A CA 1
ATOM 660 C C . GLU A 1 89 ? -27.414 5.097 -1.221 1.00 71.75 89 GLU A C 1
ATOM 662 O O . GLU A 1 89 ? -28.012 4.597 -0.268 1.00 71.75 89 GLU A O 1
ATOM 667 N N . LYS A 1 90 ? -28.062 5.818 -2.147 1.00 72.38 90 LYS A N 1
ATOM 668 C CA . LYS A 1 90 ? -29.510 6.056 -2.108 1.00 72.38 90 LYS A CA 1
ATOM 669 C C . LYS A 1 90 ? -30.311 4.757 -2.211 1.00 72.38 90 LYS A C 1
ATOM 671 O O . LYS A 1 90 ? -31.282 4.605 -1.478 1.00 72.38 90 LYS A O 1
ATOM 676 N N . SER A 1 91 ? -29.912 3.834 -3.090 1.00 61.22 91 SER A N 1
ATOM 677 C CA . SER A 1 91 ? -30.578 2.535 -3.252 1.00 61.22 91 SER A CA 1
ATOM 678 C C . SER A 1 91 ? -30.403 1.628 -2.033 1.00 61.22 91 SER A C 1
ATOM 680 O O . SER A 1 91 ? -31.301 0.844 -1.737 1.00 61.22 91 SER A O 1
ATOM 682 N N . LEU A 1 92 ? -29.264 1.718 -1.343 1.00 64.44 92 LEU A N 1
ATOM 683 C CA . LEU A 1 92 ? -28.977 0.956 -0.126 1.00 64.44 92 LEU A CA 1
ATOM 684 C C . LEU A 1 92 ? -29.701 1.527 1.099 1.00 64.44 92 LEU A C 1
ATOM 686 O O . LEU A 1 92 ? -30.056 0.772 1.998 1.00 64.44 92 LEU A O 1
ATOM 690 N N . ASN A 1 93 ? -29.944 2.841 1.123 1.00 65.62 93 ASN A N 1
ATOM 691 C CA . ASN A 1 93 ? -30.612 3.517 2.235 1.00 65.62 93 ASN A CA 1
ATOM 692 C C . ASN A 1 93 ? -32.144 3.594 2.083 1.00 65.62 93 ASN A C 1
ATOM 694 O O . ASN A 1 93 ? -32.842 3.989 3.013 1.00 65.62 93 ASN A O 1
ATOM 698 N N . THR A 1 94 ? -32.692 3.204 0.929 1.00 59.72 94 THR A N 1
ATOM 699 C CA . THR A 1 94 ? -34.120 2.895 0.789 1.00 59.72 94 THR A CA 1
ATOM 700 C C . THR A 1 94 ? -34.379 1.448 1.197 1.00 59.72 94 THR A C 1
ATOM 702 O O . THR A 1 94 ? -34.345 0.539 0.370 1.00 59.72 94 THR A O 1
ATOM 705 N N . GLN A 1 95 ? -34.643 1.239 2.486 1.00 53.47 95 GLN A N 1
ATOM 706 C CA . GLN A 1 95 ? -35.215 -0.005 2.994 1.00 53.47 95 GLN A CA 1
ATOM 707 C C . GLN A 1 95 ? -36.687 -0.106 2.533 1.00 53.47 95 GLN A C 1
ATOM 709 O O . GLN A 1 95 ? -37.398 0.904 2.556 1.00 53.47 95 GLN A O 1
ATOM 714 N N . PRO A 1 96 ? -37.158 -1.276 2.060 1.00 58.59 96 PRO A N 1
ATOM 715 C CA . PRO A 1 96 ? -38.517 -1.436 1.567 1.00 58.59 96 PRO A CA 1
ATOM 716 C C . PRO A 1 96 ? -39.453 -1.634 2.760 1.00 58.59 96 PRO A C 1
ATOM 718 O O . PRO A 1 96 ? -39.813 -2.760 3.092 1.00 58.59 96 PRO A O 1
ATOM 721 N N . ASP A 1 97 ? -39.852 -0.547 3.410 1.00 50.00 97 ASP A N 1
ATOM 722 C CA . ASP A 1 97 ? -40.957 -0.609 4.360 1.00 50.00 97 ASP A CA 1
ATOM 723 C C . ASP A 1 97 ? -42.275 -0.530 3.587 1.00 50.00 97 ASP A C 1
ATOM 725 O O . ASP A 1 97 ? -42.727 0.522 3.137 1.00 50.00 97 ASP A O 1
ATOM 729 N N . ASP A 1 98 ? -42.829 -1.719 3.379 1.00 53.88 98 ASP A N 1
ATOM 730 C CA . ASP A 1 98 ? -44.233 -2.026 3.619 1.00 53.88 98 ASP A CA 1
ATOM 731 C C . ASP A 1 98 ? -45.262 -0.964 3.184 1.00 53.88 98 ASP A C 1
ATOM 733 O O . ASP A 1 98 ? -45.656 -0.064 3.929 1.00 53.88 98 ASP A O 1
ATOM 737 N N . LYS A 1 99 ? -45.828 -1.177 1.995 1.00 43.75 99 LYS A N 1
ATOM 738 C CA . LYS A 1 99 ? -47.288 -1.182 1.897 1.00 43.75 99 LYS A CA 1
ATOM 739 C C . LYS A 1 99 ? -47.741 -2.441 1.190 1.00 43.75 99 LYS A C 1
ATOM 741 O O . LYS A 1 99 ? -47.920 -2.461 -0.026 1.00 43.75 99 LYS A O 1
ATOM 746 N N . ALA A 1 100 ? -48.016 -3.460 1.996 1.00 50.41 100 ALA A N 1
ATOM 747 C CA . ALA A 1 100 ? -49.210 -4.250 1.779 1.00 50.41 100 ALA A CA 1
ATOM 748 C C . ALA A 1 100 ? -50.401 -3.316 1.479 1.00 50.41 100 ALA A C 1
ATOM 750 O O . ALA A 1 100 ? -50.814 -2.498 2.309 1.00 50.41 100 ALA A O 1
ATOM 751 N N . ARG A 1 101 ? -50.946 -3.441 0.272 1.00 45.50 101 ARG A N 1
ATOM 752 C CA . ARG A 1 101 ? -52.376 -3.308 0.018 1.00 45.50 101 ARG A CA 1
ATOM 753 C C . ARG A 1 101 ? -52.766 -4.178 -1.160 1.00 45.50 101 ARG A C 1
ATOM 755 O O . ARG A 1 101 ? -52.048 -4.120 -2.179 1.00 45.50 101 ARG A O 1
#

pLDDT: mean 71.17, std 14.66, range [42.16, 94.25]

Foldseek 3Di:
DDVVVLCVVLVHDPVLVVCVVVVNPPRDPVSVVSSCVVVVHDDDDDDDPVCPVVVVVVVVVVVVVVVVVVVVDDDPVVVVVVVVVVVVVVVVPPDDDDDDD

Sequence (101 aa):
MRQDVAAGVIGVSENFLGKVERGGETVQWGLLFQVMQELGLKVSVEVPDEIAGEAKAQIVRAFNKAAAAHSGKSNPGSDDLDRLLFAIEKSLNTQPDDKAR

Secondary structure (DSSP, 8-state):
--HHHHHHHHT--HHHHHHHTTT-TT--HHHHHHHHHHTT--------HHHHHHHHHHHHHHHHHHHHHHHTS--TTHHHHHHHHHHHHHHHH--------

Radius of gyration: 20.31 Å; chains: 1; bounding box: 68×30×44 Å